Protein 8JWD (pdb70)

InterPro domains:
  IPR003594 Histidine kinase/HSP90-like ATPase domain [PF02518] (362-470)
  IPR003594 Histidine kinase/HSP90-like ATPase domain [SM00387] (360-472)
  IPR003660 HAMP domain [PF00672] (192-244)
  IPR003661 Signal transduction histidine kinase, dimerisation/phosphoacceptor domain [PF00512] (250-316)
  IPR003661 Signal transduction histidine kinase, dimerisation/phosphoacceptor domain [SM00388] (249-317)
  IPR003661 Signal transduction histidine kinase, dimerisation/phosphoacceptor domain [cd00082] (247-313)
  IPR004358 Signal transduction histidine kinase-related protein, C-terminal [PR00344] (397-411)
  IPR004358 Signal transduction histidine kinase-related protein, C-terminal [PR00344] (415-425)
  IPR004358 Signal transduction histidine kinase-related protein, C-terminal [PR00344] (432-450)
  IPR004358 Signal transduction histidine kinase-related protein, C-terminal [PR00344] (456-469)
  IPR005467 Histidine kinase domain [PS50109] (256-472)
  IPR036097 Signal transduction histidine kinase, dimerisation/phosphoacceptor domain superfamily [SSF47384] (236-316)
  IPR036890 Histidine kinase/HSP90-like ATPase superfamily [G3DSA:3.30.565.10] (320-475)
  IPR036890 Histidine kinase/HSP90-like ATPase superfamily [SSF55874] (321-469)
  IPR050351 Bacteriophytochrome/Sensor protein kinase WalK/GraS-like [PTHR42878] (241-472)

Secondary structure (DSSP, 8-state):
-HHHHHHHHHHHHHHHHHHHHHHHHHHHHHHHHHHT-TTHHHHHHHHHHHHHHHHHHHTTSSSSSHHHHHHHHHHHT--S--BSSSSB-HHHHHHHHHHHHHHHHHHHHHHHHHHHTTTTS--

Organism: Escherichia coli O157:H7 (NCBI:txid83334)

B-factor: mean 18.08, std 9.75, range [7.03, 59.77]

Radius of gyration: 16.58 Å; Cα contacts (8 Å, |Δi|>4): 129; chains: 1; bounding box: 43×29×49 Å

Foldseek 3Di:
DVVLVVVLVVLLVLLVVLLVLLVQLQVLLLCCLQVVDPVSLVVNVVSLVVNVVSLVVNPPLAPDCPLVVQLVVLSVVQNDRDYDPRGGPPVNVVSSVSNSVSSVVVSVRNNVSSVCVCVVPDD

Solvent-accessible surface area: 7662 Å² total; per-residue (Å²): 107,89,131,51,99,157,47,20,101,68,14,8,143,49,0,55,27,0,56,78,0,12,88,56,0,50,114,6,0,97,76,49,8,85,114,116,43,101,91,26,36,167,69,1,73,63,35,39,120,88,0,22,91,32,4,79,66,8,68,72,26,29,121,72,85,150,51,62,105,39,0,54,113,26,2,93,87,0,55,121,34,67,54,101,142,75,14,17,36,90,60,0,35,58,62,2,131,51,4,45,62,15,7,77,99,3,15,102,29,0,64,93,46,1,120,43,74,38,99,158,125,185,271

Sequence (123 aa):
AALVNRTTLIDARRSEAMTNNAALLEMERSSYRQYCVLDDPTLAKVYQSSQQRKRYSEMMLDAHAGVLPDDKLYYQALRQDLNNLAQLQCNNSGPDAAAAARLEAFASANTTEMMVQATRTVVVFSRGQQLQR

Nearest PDB structures (foldseek):
  8jwd-assembly1_A  TM=1.008E+00  e=4.429E-17  Escherichia coli O157:H7
  4k0d-assembly1_B  TM=5.661E-01  e=1.660E-02  Anaeromyxobacter dehalogenans 2CP-C
  2hsq-assembly1_A  TM=6.383E-01  e=7.242E+00  Homo sapiens
  1h6g-assembly1_A  TM=3.821E-01  e=2.607E+00  Homo sapiens
  8jh6-assembly1_B  TM=3.760E-01  e=2.237E+00  synthetic construct

Structure (mmCIF, N/CA/C/O backbone):
data_8JWD
#
_entry.id   8JWD
#
_cell.length_a   31.885
_cell.length_b   39.479
_cell.length_c   86.997
_cell.angle_alpha   90.000
_cell.angle_beta   90.000
_cell.angle_gamma   90.000
#
_symmetry.space_group_name_H-M   'P 21 21 21'
#
loop_
_entity.id
_entity.type
_entity.pdbx_description
1 polymer 'histidine kinase'
2 non-polymer 1,2-ETHANEDIOL
3 water water
#
loop_
_atom_site.group_PDB
_atom_site.id
_atom_site.type_symbol
_atom_site.label_atom_id
_atom_site.label_alt_id
_atom_site.label_comp_id
_atom_site.label_asym_id
_atom_site.label_entity_id
_atom_site.label_seq_id
_atom_site.pdbx_PDB_ins_code
_atom_site.Cartn_x
_atom_site.Cartn_y
_atom_site.Cartn_z
_atom_site.occupancy
_atom_site.B_iso_or_equiv
_atom_site.auth_seq_id
_atom_site.auth_comp_id
_atom_site.auth_asym_id
_atom_site.auth_atom_id
_atom_site.pdbx_PDB_model_num
ATOM 1 N N . ALA A 1 25 ? -14.21023 2.19940 11.29109 1.000 58.10620 44 ALA A N 1
ATOM 2 C CA . ALA A 1 25 ? -13.84251 0.80408 11.07928 1.000 57.89360 44 ALA A CA 1
ATOM 3 C C . ALA A 1 25 ? -13.93562 0.42921 9.60214 1.000 55.87583 44 ALA A C 1
ATOM 4 O O . ALA A 1 25 ? -12.98891 -0.11605 9.03195 1.000 55.76875 44 ALA A O 1
ATOM 6 N N . ALA A 1 26 ? -15.08570 0.72024 8.98717 1.000 52.88409 45 ALA A N 1
ATOM 7 C CA . ALA A 1 26 ? -15.24406 0.45328 7.56140 1.000 49.35459 45 ALA A CA 1
ATOM 8 C C . ALA A 1 26 ? -14.24239 1.25372 6.74045 1.000 45.56458 45 ALA A C 1
ATOM 9 O O . ALA A 1 26 ? -13.69979 0.75381 5.74684 1.000 44.25981 45 ALA A O 1
ATOM 11 N N . LEU A 1 27 ? -13.97265 2.49631 7.14774 1.000 42.82189 46 LEU A N 1
ATOM 12 C CA . LEU A 1 27 ? -13.01580 3.31730 6.41317 1.000 40.19083 46 LEU A CA 1
ATOM 13 C C . LEU A 1 27 ? -11.58773 2.83389 6.64383 1.000 32.68330 46 LEU A C 1
ATOM 14 O O . LEU A 1 27 ? -10.80166 2.72454 5.69373 1.000 30.86795 46 LEU A O 1
ATOM 19 N N . VAL A 1 28 ? -11.23683 2.53573 7.89758 1.000 29.39966 47 VAL A N 1
ATOM 20 C CA . VAL A 1 28 ? -9.88948 2.05616 8.19920 1.000 26.53570 47 VAL A CA 1
ATOM 21 C C . VAL A 1 28 ? -9.63567 0.71560 7.52447 1.000 23.00383 47 VAL A C 1
ATOM 22 O O . VAL A 1 28 ? -8.53824 0.45934 7.01391 1.000 20.68223 47 VAL A O 1
ATOM 26 N N . ASN A 1 29 ? -10.64546 -0.15645 7.48811 1.000 23.55150 48 ASN A N 1
ATOM 27 C CA . ASN A 1 29 ? -10.44465 -1.45259 6.84562 1.000 22.70337 48 ASN A CA 1
ATOM 28 C C . ASN A 1 29 ? -10.26398 -1.32180 5.33534 1.000 20.61775 48 ASN A C 1
ATOM 29 O O . ASN A 1 29 ? -9.49669 -2.08373 4.74074 1.000 20.84920 48 ASN A O 1
ATOM 34 N N . ARG A 1 30 ? -10.97097 -0.38310 4.69272 1.000 18.43719 49 ARG A N 1
ATOM 35 C CA . ARG A 1 30 ? -10.78693 -0.18565 3.25589 1.000 18.50442 49 ARG A CA 1
ATOM 36 C C . ARG A 1 30 ? -9.39159 0.32517 2.94237 1.000 16.83516 49 ARG A C 1
ATOM 37 O O . ARG A 1 30 ? -8.71832 -0.20818 2.05498 1.000 17.29171 49 ARG A O 1
ATOM 45 N N . THR A 1 31 ? -8.93468 1.36098 3.65496 1.000 16.02069 50 THR A N 1
ATOM 46 C CA . THR A 1 31 ? -7.58077 1.85252 3.41277 1.000 16.50275 50 THR A CA 1
ATOM 47 C C . THR A 1 31 ? -6.53708 0.81461 3.78967 1.000 16.43299 50 THR A C 1
ATOM 48 O O . THR A 1 31 ? -5.49729 0.71958 3.12973 1.000 15.97338 50 THR A O 1
ATOM 52 N N . THR A 1 32 ? -6.79226 0.03173 4.83942 1.000 17.86386 51 THR A N 1
ATOM 53 C CA . THR A 1 32 ? -5.86236 -1.02583 5.21899 1.000 18.45865 51 THR A CA 1
ATOM 54 C C . THR A 1 32 ? -5.74796 -2.07235 4.11641 1.000 18.16001 51 THR A C 1
ATOM 55 O O . THR A 1 32 ? -4.64130 -2.44391 3.71552 1.000 17.88570 51 THR A O 1
ATOM 59 N N . LEU A 1 33 ? -6.88571 -2.54307 3.60357 1.000 17.08527 52 LEU A N 1
ATOM 60 C CA . LEU A 1 33 ? -6.86833 -3.54114 2.53663 1.000 17.78317 52 LEU A CA 1
ATOM 61 C C . LEU A 1 33 ? -6.17009 -3.00890 1.29523 1.000 14.76434 52 LEU A C 1
ATOM 62 O O . LEU A 1 33 ? -5.32265 -3.68939 0.70651 1.000 13.89129 52 LEU A O 1
ATOM 67 N N . ILE A 1 34 ? -6.51985 -1.79336 0.87376 1.000 14.01731 53 ILE A N 1
ATOM 68 C CA . ILE A 1 34 ? -5.95722 -1.25439 -0.36269 1.000 13.55679 53 ILE A CA 1
ATOM 69 C C . ILE A 1 34 ? -4.45166 -1.06404 -0.22951 1.000 13.31008 53 ILE A C 1
ATOM 70 O O . ILE A 1 34 ? -3.67933 -1.47913 -1.10027 1.000 12.51199 53 ILE A O 1
ATOM 75 N N . ASP A 1 35 ? -4.00568 -0.46873 0.88333 1.000 12.88125 54 ASP A N 1
ATOM 76 C CA . ASP A 1 35 ? -2.57463 -0.21825 1.04943 1.000 14.21767 54 ASP A CA 1
ATOM 77 C C . ASP A 1 35 ? -1.80218 -1.51363 1.27282 1.000 12.90568 54 ASP A C 1
ATOM 78 O O . ASP A 1 35 ? -0.69284 -1.67284 0.74829 1.000 14.22149 54 ASP A O 1
ATOM 83 N N . ALA A 1 36 ? -2.36917 -2.45788 2.03284 1.000 15.04811 55 ALA A N 1
ATOM 84 C CA . ALA A 1 36 ? -1.72809 -3.76534 2.17528 1.000 14.83934 55 ALA A CA 1
ATOM 85 C C . ALA A 1 36 ? -1.62041 -4.47139 0.82707 1.000 13.20270 55 ALA A C 1
ATOM 86 O O . ALA A 1 36 ? -0.55933 -4.99833 0.47010 1.000 13.95341 55 ALA A O 1
ATOM 88 N N . ARG A 1 37 ? -2.71476 -4.48639 0.05513 1.000 11.58189 56 ARG A N 1
ATOM 89 C CA . ARG A 1 37 ? -2.67928 -5.12385 -1.25947 1.000 11.49956 56 ARG A CA 1
ATOM 90 C C . ARG A 1 37 ? -1.66453 -4.45956 -2.18361 1.000 10.71933 56 ARG A C 1
ATOM 91 O O . ARG A 1 37 ? -0.98619 -5.15093 -2.95179 1.000 11.38344 56 ARG A O 1
ATOM 99 N N . ARG A 1 38 ? -1.53848 -3.12701 -2.12974 1.000 10.13232 57 ARG A N 1
ATOM 100 C CA . ARG A 1 38 ? -0.54401 -2.47600 -2.98573 1.000 10.33364 57 ARG A CA 1
ATOM 101 C C . ARG A 1 38 ? 0.86995 -2.90882 -2.61882 1.000 10.26150 57 ARG A C 1
ATOM 102 O O . ARG A 1 38 ? 1.70304 -3.13599 -3.50326 1.000 11.20244 57 ARG A O 1
ATOM 110 N N . SER A 1 39 ? 1.16168 -3.03317 -1.32005 1.000 10.83857 58 SER A N 1
ATOM 111 C CA . SER A 1 39 ? 2.48447 -3.50132 -0.91647 1.000 11.27032 58 SER A CA 1
ATOM 112 C C . SER A 1 39 ? 2.75363 -4.90551 -1.44878 1.000 10.19766 58 SER A C 1
ATOM 113 O O . SER A 1 39 ? 3.87151 -5.21121 -1.87787 1.000 11.41468 58 SER A O 1
ATOM 116 N N . GLU A 1 40 ? 1.73034 -5.76049 -1.45475 1.000 10.29335 59 GLU A N 1
ATOM 117 C CA . GLU A 1 40 ? 1.87886 -7.11612 -1.97709 1.000 10.50909 59 GLU A CA 1
ATOM 118 C C . GLU A 1 40 ? 2.07296 -7.10662 -3.48718 1.000 10.43745 59 GLU A C 1
ATOM 119 O O . GLU A 1 40 ? 2.88565 -7.87066 -4.02202 1.000 10.79532 59 GLU A O 1
ATOM 125 N N . ALA A 1 41 ? 1.34166 -6.24091 -4.19056 1.000 10.39955 60 ALA A N 1
ATOM 126 C CA . ALA A 1 41 ? 1.52319 -6.10675 -5.63083 1.000 10.24274 60 ALA A CA 1
ATOM 127 C C . ALA A 1 41 ? 2.91362 -5.59244 -5.96961 1.000 10.19018 60 ALA A C 1
ATOM 128 O O . ALA A 1 41 ? 3.49157 -6.00393 -6.98491 1.000 10.98578 60 ALA A O 1
ATOM 130 N N . MET A 1 42 ? 3.47024 -4.70884 -5.13389 1.000 10.15357 61 MET A N 1
ATOM 131 C CA . MET A 1 42 ? 4.84091 -4.27106 -5.36376 1.000 10.75060 61 MET A CA 1
ATOM 132 C C . MET A 1 42 ? 5.83935 -5.40224 -5.19979 1.000 9.41121 61 MET A C 1
ATOM 133 O O . MET A 1 42 ? 6.73783 -5.55899 -6.03547 1.000 10.25249 61 MET A O 1
ATOM 138 N N . THR A 1 43 ? 5.67522 -6.22910 -4.16739 1.000 9.08016 62 THR A N 1
ATOM 139 C CA . THR A 1 43 ? 6.53863 -7.39581 -4.04123 1.000 9.31144 62 THR A CA 1
ATOM 140 C C . THR A 1 43 ? 6.39576 -8.31494 -5.24345 1.000 9.47185 62 THR A C 1
ATOM 141 O O . THR A 1 43 ? 7.39594 -8.82292 -5.76234 1.000 10.07788 62 THR A O 1
ATOM 145 N N A ASN A 1 44 ? 5.16572 -8.51299 -5.72667 0.432 10.38773 63 ASN A N 1
ATOM 146 N N B ASN A 1 44 ? 5.16555 -8.51832 -5.71897 0.568 9.35992 63 ASN A N 1
ATOM 147 C CA A ASN A 1 44 ? 4.96898 -9.38491 -6.88042 0.432 11.95372 63 ASN A CA 1
ATOM 148 C CA B ASN A 1 44 ? 4.96854 -9.37257 -6.88295 0.568 10.14733 63 ASN A CA 1
ATOM 149 C C A ASN A 1 44 ? 5.64461 -8.81593 -8.12479 0.432 11.53832 63 ASN A C 1
ATOM 150 C C B ASN A 1 44 ? 5.68332 -8.80584 -8.10279 0.568 10.75492 63 ASN A C 1
ATOM 151 O O A ASN A 1 44 ? 6.27738 -9.55521 -8.88996 0.432 11.85599 63 ASN A O 1
ATOM 152 O O B ASN A 1 44 ? 6.35900 -9.53532 -8.84051 0.568 10.99074 63 ASN A O 1
ATOM 161 N N . ALA A 1 45 ? 5.54252 -7.50026 -8.33462 1.000 10.35256 64 ALA A N 1
ATOM 162 C CA . ALA A 1 45 ? 6.20446 -6.89378 -9.48477 1.000 10.73514 64 ALA A CA 1
ATOM 163 C C . ALA A 1 45 ? 7.72011 -6.93545 -9.33430 1.000 9.80919 64 ALA A C 1
ATOM 164 O O . ALA A 1 45 ? 8.43769 -7.13480 -10.32268 1.000 10.95888 64 ALA A O 1
ATOM 166 N N . ALA A 1 46 ? 8.23335 -6.75544 -8.10778 1.000 9.12759 65 ALA A N 1
ATOM 167 C CA . ALA A 1 46 ? 9.67291 -6.85239 -7.88897 1.000 9.62633 65 ALA A CA 1
ATOM 168 C C . ALA A 1 46 ? 10.16683 -8.26365 -8.16541 1.000 10.10797 65 ALA A C 1
ATOM 169 O O . ALA A 1 46 ? 11.24467 -8.45299 -8.74703 1.000 10.23639 65 ALA A O 1
ATOM 171 N N A LEU A 1 47 ? 9.39301 -9.26796 -7.75323 0.562 9.91394 66 LEU A N 1
ATOM 172 N N B LEU A 1 47 ? 9.38815 -9.27028 -7.76371 0.438 10.04703 66 LEU A N 1
ATOM 173 C CA A LEU A 1 47 ? 9.73591 -10.65260 -8.05026 0.562 10.69359 66 LEU A CA 1
ATOM 174 C CA B LEU A 1 47 ? 9.74118 -10.65740 -8.04536 0.438 10.77632 66 LEU A CA 1
ATOM 175 C C A LEU A 1 47 ? 9.74045 -10.89692 -9.55155 0.562 10.34372 66 LEU A C 1
ATOM 176 C C B LEU A 1 47 ? 9.71651 -10.93677 -9.54342 0.438 10.46385 66 LEU A C 1
ATOM 177 O O A LEU A 1 47 ? 10.66835 -11.51635 -10.08351 0.562 10.60297 66 LEU A O 1
ATOM 178 O O B LEU A 1 47 ? 10.60751 -11.61470 -10.06754 0.438 10.57343 66 LEU A O 1
ATOM 187 N N . GLU A 1 48 ? 8.71502 -10.40624 -10.25267 1.000 10.42493 67 GLU A N 1
ATOM 188 C CA . GLU A 1 48 ? 8.65716 -10.59426 -11.69810 1.000 10.62917 67 GLU A CA 1
ATOM 189 C C . GLU A 1 48 ? 9.78147 -9.84278 -12.40744 1.000 10.01981 67 GLU A C 1
ATOM 190 O O . GLU A 1 48 ? 10.30497 -10.33190 -13.41665 1.000 11.10441 67 GLU A O 1
ATOM 196 N N . MET A 1 49 ? 10.16935 -8.65395 -11.91208 1.000 9.98707 68 MET A N 1
ATOM 197 C CA . MET A 1 49 ? 11.35354 -7.98531 -12.46017 1.000 10.18719 68 MET A CA 1
ATOM 198 C C . MET A 1 49 ? 12.58198 -8.86296 -12.37896 1.000 9.54333 68 MET A C 1
ATOM 199 O O . MET A 1 49 ? 13.29435 -9.04867 -13.37530 1.000 10.06962 68 MET A O 1
ATOM 204 N N . GLU A 1 50 ? 12.86855 -9.39959 -11.19414 1.000 9.30036 69 GLU A N 1
ATOM 205 C CA . GLU A 1 50 ? 14.07950 -10.20277 -11.07284 1.000 9.66682 69 GLU A CA 1
ATOM 206 C C . GLU A 1 50 ? 13.95991 -11.47852 -11.89586 1.000 9.07505 69 GLU A C 1
ATOM 207 O O . GLU A 1 50 ? 14.93007 -11.91123 -12.52744 1.000 9.71220 69 GLU A O 1
ATOM 213 N N . ARG A 1 51 ? 12.76769 -12.07129 -11.93257 1.000 9.26899 70 ARG A N 1
ATOM 214 C CA . ARG A 1 51 ? 12.57156 -13.27664 -12.72162 1.000 9.77237 70 ARG A CA 1
ATOM 215 C C . ARG A 1 51 ? 12.85874 -13.01234 -14.19567 1.000 9.17889 70 ARG A C 1
ATOM 216 O O . ARG A 1 51 ? 13.58293 -13.77469 -14.84678 1.000 10.06151 70 ARG A O 1
ATOM 224 N N A SER A 1 52 ? 12.29903 -11.92844 -14.74432 0.459 9.37633 71 SER A N 1
ATOM 225 N N B SER A 1 52 ? 12.28422 -11.93291 -14.73863 0.541 9.74909 71 SER A N 1
ATOM 226 C CA A SER A 1 52 ? 12.49645 -11.65649 -16.16501 0.459 10.09227 71 SER A CA 1
ATOM 227 C CA B SER A 1 52 ? 12.48087 -11.60781 -16.14705 0.541 10.84594 71 SER A CA 1
ATOM 228 C C A SER A 1 52 ? 13.92128 -11.20115 -16.46086 0.459 9.76657 71 SER A C 1
ATOM 229 C C B SER A 1 52 ? 13.93273 -11.25187 -16.42752 0.541 9.91856 71 SER A C 1
ATOM 230 O O A SER A 1 52 ? 14.45276 -11.50620 -17.53358 0.459 11.22562 71 SER A O 1
ATOM 231 O O B SER A 1 52 ? 14.49074 -11.66505 -17.45092 0.541 10.77360 71 SER A O 1
ATOM 236 N N . TYR A 1 53 ? 14.56277 -10.49473 -15.52723 1.000 9.15444 72 TYR A N 1
ATOM 237 C CA . TYR A 1 53 ? 15.96474 -10.12839 -15.69906 1.000 9.21258 72 TYR A CA 1
ATOM 238 C C . TYR A 1 53 ? 16.82665 -11.37853 -15.79310 1.000 8.93180 72 TYR A C 1
ATOM 239 O O . TYR A 1 53 ? 17.61691 -11.54922 -16.73325 1.000 9.87776 72 TYR A O 1
ATOM 248 N N . ARG A 1 54 ? 16.64782 -12.29273 -14.84895 1.000 9.09456 73 ARG A N 1
ATOM 249 C CA . ARG A 1 54 ? 17.45934 -13.50144 -14.82371 1.000 9.52880 73 ARG A CA 1
ATOM 250 C C . ARG A 1 54 ? 17.16296 -14.40257 -16.01483 1.000 8.81770 73 ARG A C 1
ATOM 251 O O . ARG A 1 54 ? 18.09081 -14.92519 -16.64137 1.000 10.63022 73 ARG A O 1
ATOM 259 N N . GLN A 1 55 ? 15.88315 -14.58598 -16.35438 1.000 9.41662 74 GLN A N 1
ATOM 260 C CA . GLN A 1 55 ? 15.55526 -15.45145 -17.48071 1.000 9.93936 74 GLN A CA 1
ATOM 261 C C . GLN A 1 55 ? 16.01832 -14.85873 -18.81304 1.000 10.52438 74 GLN A C 1
ATOM 262 O O . GLN A 1 55 ? 16.40648 -15.60659 -19.72157 1.000 11.41499 74 GLN A O 1
ATOM 268 N N . TYR A 1 56 ? 16.00612 -13.53076 -18.94430 1.000 10.04739 75 TYR A N 1
ATOM 269 C CA . TYR A 1 56 ? 16.58739 -12.90235 -20.12602 1.000 10.50438 75 TYR A CA 1
ATOM 270 C C . TYR A 1 56 ? 18.04350 -13.31700 -20.29513 1.000 10.28818 75 TYR A C 1
ATOM 271 O O . TYR A 1 56 ? 18.48060 -13.66892 -21.39637 1.000 12.04532 75 TYR A O 1
ATOM 280 N N . CYS A 1 57 ? 18.80633 -13.29190 -19.20300 1.000 11.31666 76 CYS A N 1
ATOM 281 C CA . CYS A 1 57 ? 20.21845 -13.65360 -19.25309 1.000 11.70632 76 CYS A CA 1
ATOM 282 C C . CYS A 1 57 ? 20.41426 -15.15721 -19.44389 1.000 13.17944 76 CYS A C 1
ATOM 283 O O . CYS A 1 57 ? 21.28683 -15.58048 -20.20930 1.000 15.38714 76 CYS A O 1
ATOM 286 N N . VAL A 1 58 ? 19.63098 -15.98096 -18.74870 1.000 12.08676 77 VAL A N 1
ATOM 287 C CA . VAL A 1 58 ? 19.81425 -17.43116 -18.80348 1.000 13.19059 77 VAL A CA 1
ATOM 288 C C . VAL A 1 58 ? 19.42213 -17.97229 -20.17197 1.000 13.28617 77 VAL A C 1
ATOM 289 O O . VAL A 1 58 ? 20.13629 -18.78708 -20.77365 1.000 15.19793 77 VAL A O 1
ATOM 293 N N . LEU A 1 59 ? 18.26167 -17.55877 -20.66920 1.000 12.70243 78 LEU A N 1
ATOM 294 C CA . LEU A 1 59 ? 17.73217 -18.07761 -21.91719 1.000 13.23199 78 LEU A CA 1
ATOM 295 C C . LEU A 1 59 ? 18.19860 -17.28627 -23.12023 1.000 15.60064 78 LEU A C 1
ATOM 296 O O . LEU A 1 59 ? 17.95593 -17.72501 -24.24605 1.000 16.47772 78 LEU A O 1
ATOM 301 N N . ASP A 1 60 ? 18.85044 -16.14030 -22.91976 1.000 17.15668 79 ASP A N 1
ATOM 302 C CA . ASP A 1 60 ? 19.17862 -15.23235 -24.01840 1.000 19.38406 79 ASP A CA 1
ATOM 303 C C . ASP A 1 60 ? 17.97524 -15.04870 -24.93674 1.000 18.22246 79 ASP A C 1
ATOM 304 O O . ASP A 1 60 ? 18.03698 -15.27994 -26.14680 1.000 18.61433 79 ASP A O 1
ATOM 309 N N . ASP A 1 61 ? 16.85289 -14.66126 -24.33106 1.000 18.52504 80 ASP A N 1
ATOM 310 C CA . ASP A 1 61 ? 15.58155 -14.51952 -25.02788 1.000 18.41357 80 ASP A CA 1
ATOM 311 C C . ASP A 1 61 ? 15.28646 -13.04284 -25.22715 1.000 18.24013 80 ASP A C 1
ATOM 312 O O . ASP A 1 61 ? 14.84959 -12.36231 -24.28556 1.000 16.52857 80 ASP A O 1
ATOM 317 N N . PRO A 1 62 ? 15.49381 -12.50078 -26.42652 1.000 19.62606 81 PRO A N 1
ATOM 318 C CA . PRO A 1 62 ? 15.27475 -11.06091 -26.62844 1.000 20.04533 81 PRO A CA 1
ATOM 319 C C . PRO A 1 62 ? 13.85195 -10.61896 -26.35378 1.000 18.77454 81 PRO A C 1
ATOM 320 O O . PRO A 1 62 ? 13.63756 -9.44378 -26.02032 1.000 18.54700 81 PRO A O 1
ATOM 324 N N . THR A 1 63 ? 12.87698 -11.52594 -26.45357 1.000 20.03108 82 THR A N 1
ATOM 325 C CA . THR A 1 63 ? 11.49573 -11.17745 -26.14942 1.000 20.56642 82 THR A CA 1
ATOM 326 C C . THR A 1 63 ? 11.27378 -10.83115 -24.67560 1.000 18.75535 82 THR A C 1
ATOM 327 O O . THR A 1 63 ? 10.29063 -10.16140 -24.35006 1.000 21.60772 82 THR A O 1
ATOM 331 N N . LEU A 1 64 ? 12.16784 -11.24016 -23.77717 1.000 15.48830 83 LEU A N 1
ATOM 332 C CA . LEU A 1 64 ? 12.01091 -10.90543 -22.36459 1.000 14.09707 83 LEU A CA 1
ATOM 333 C C . LEU A 1 64 ? 12.40286 -9.47035 -22.02983 1.000 13.46491 83 LEU A C 1
ATOM 334 O O . LEU A 1 64 ? 12.09270 -9.00895 -20.92358 1.000 13.61352 83 LEU A O 1
ATOM 339 N N . ALA A 1 65 ? 13.06380 -8.74819 -22.94092 1.000 13.08295 84 ALA A N 1
ATOM 340 C CA . ALA A 1 65 ? 13.45495 -7.37804 -22.62815 1.000 13.89754 84 ALA A CA 1
ATOM 341 C C . ALA A 1 65 ? 12.23477 -6.49992 -22.41684 1.000 12.49366 84 ALA A C 1
ATOM 342 O O . ALA A 1 65 ? 12.17717 -5.72313 -21.45371 1.000 12.20549 84 ALA A O 1
ATOM 344 N N . LYS A 1 66 ? 11.23221 -6.63123 -23.29051 1.000 13.36890 85 LYS A N 1
ATOM 345 C CA . LYS A 1 66 ? 10.02592 -5.83097 -23.13675 1.000 15.04255 85 LYS A CA 1
ATOM 346 C C . LYS A 1 66 ? 9.20025 -6.29502 -21.94663 1.000 13.37668 85 LYS A C 1
ATOM 347 O O . LYS A 1 66 ? 8.55818 -5.47071 -21.28251 1.000 13.76164 85 LYS A O 1
ATOM 353 N N . VAL A 1 67 ? 9.22992 -7.59700 -21.64681 1.000 13.55603 86 VAL A N 1
ATOM 354 C CA . VAL A 1 67 ? 8.53195 -8.11446 -20.47031 1.000 13.01306 86 VAL A CA 1
ATOM 355 C C . VAL A 1 67 ? 9.12991 -7.52086 -19.19939 1.000 12.75527 86 VAL A C 1
ATOM 356 O O . VAL A 1 67 ? 8.41031 -7.04014 -18.31546 1.000 13.40242 86 VAL A O 1
ATOM 360 N N . TYR A 1 68 ? 10.46009 -7.52496 -19.10114 1.000 11.83753 87 TYR A N 1
ATOM 361 C CA . TYR A 1 68 ? 11.11845 -6.92585 -17.94813 1.000 11.56813 87 TYR A CA 1
ATOM 362 C C . TYR A 1 68 ? 10.72336 -5.46384 -17.80928 1.000 11.26086 87 TYR A C 1
ATOM 363 O O . TYR A 1 68 ? 10.35520 -5.00418 -16.72106 1.000 10.81898 87 TYR A O 1
ATOM 372 N N . GLN A 1 69 ? 10.79072 -4.70687 -18.90679 1.000 11.27363 88 GLN A N 1
ATOM 373 C CA . GLN A 1 69 ? 10.49590 -3.28608 -18.80649 1.000 12.03471 88 GLN A CA 1
ATOM 374 C C . GLN A 1 69 ? 9.04853 -3.03820 -18.40444 1.000 11.84819 88 GLN A C 1
ATOM 375 O O . GLN A 1 69 ? 8.76722 -2.08766 -17.66553 1.000 12.34486 88 GLN A O 1
ATOM 381 N N A SER A 1 70 ? 8.12565 -3.89122 -18.85122 0.736 12.08484 89 SER A N 1
ATOM 382 N N B SER A 1 70 ? 8.11912 -3.88151 -18.86064 0.264 11.91325 89 SER A N 1
ATOM 383 C CA A SER A 1 70 ? 6.73417 -3.74956 -18.43434 0.736 12.79595 89 SER A CA 1
ATOM 384 C CA B SER A 1 70 ? 6.72795 -3.73727 -18.43933 0.264 12.26683 89 SER A CA 1
ATOM 385 C C A SER A 1 70 ? 6.58086 -3.95376 -16.93148 0.736 12.37093 89 SER A C 1
ATOM 386 C C B SER A 1 70 ? 6.58220 -3.91787 -16.93366 0.264 12.06263 89 SER A C 1
ATOM 387 O O A SER A 1 70 ? 5.76040 -3.28569 -16.29028 0.736 13.14093 89 SER A O 1
ATOM 388 O O B SER A 1 70 ? 5.78103 -3.22702 -16.29242 0.264 12.34218 89 SER A O 1
ATOM 393 N N A GLN A 1 71 ? 7.35567 -4.87450 -16.35135 0.736 11.69124 90 GLN A N 1
ATOM 394 N N B GLN A 1 71 ? 7.34791 -4.84142 -16.35141 0.264 11.93848 90 GLN A N 1
ATOM 395 C CA A GLN A 1 71 ? 7.28235 -5.08447 -14.90728 0.736 11.84130 90 GLN A CA 1
ATOM 396 C CA B GLN A 1 71 ? 7.26759 -5.07163 -14.91432 0.264 11.95464 90 GLN A CA 1
ATOM 397 C C A GLN A 1 71 ? 7.94588 -3.94421 -14.14655 0.736 11.22291 90 GLN A C 1
ATOM 398 C C B GLN A 1 71 ? 7.97782 -3.98386 -14.12002 0.264 11.16586 90 GLN A C 1
ATOM 399 O O A GLN A 1 71 ? 7.44219 -3.51530 -13.10160 0.736 12.02265 90 GLN A O 1
ATOM 400 O O B GLN A 1 71 ? 7.53407 -3.63830 -13.01936 0.264 11.39470 90 GLN A O 1
ATOM 411 N N . ARG A 1 72 ? 9.06754 -3.43258 -14.65775 1.000 10.42597 91 ARG A N 1
ATOM 412 C CA . ARG A 1 72 ? 9.71038 -2.29140 -14.02220 1.000 11.21002 91 ARG A CA 1
ATOM 413 C C . ARG A 1 72 ? 8.79524 -1.07182 -14.04662 1.000 10.79203 91 ARG A C 1
ATOM 414 O O . ARG A 1 72 ? 8.68082 -0.34858 -13.04774 1.000 11.16443 91 ARG A O 1
ATOM 422 N N . LYS A 1 73 ? 8.09115 -0.85493 -15.16218 1.000 10.89366 92 LYS A N 1
ATOM 423 C CA . LYS A 1 73 ? 7.14914 0.25351 -15.23012 1.000 12.65927 92 LYS A CA 1
ATOM 424 C C . LYS A 1 73 ? 5.97202 0.03073 -14.27603 1.000 12.00090 92 LYS A C 1
ATOM 425 O O . LYS A 1 73 ? 5.53654 0.96378 -13.58841 1.000 12.49068 92 LYS A O 1
ATOM 431 N N . ARG A 1 74 ? 5.45997 -1.20152 -14.21326 1.000 12.18236 93 ARG A N 1
ATOM 432 C CA . ARG A 1 74 ? 4.38732 -1.53715 -13.28006 1.000 13.55181 93 ARG A CA 1
ATOM 433 C C . ARG A 1 74 ? 4.79877 -1.22140 -11.84616 1.000 11.46457 93 ARG A C 1
ATOM 434 O O . ARG A 1 74 ? 4.04913 -0.58412 -11.10160 1.000 11.58584 93 ARG A O 1
ATOM 442 N N . TYR A 1 75 ? 6.00074 -1.65067 -11.45063 1.000 10.74812 94 TYR A N 1
ATOM 443 C CA . TYR A 1 75 ? 6.50533 -1.36091 -10.11186 1.000 10.84128 94 TYR A CA 1
ATOM 444 C C . TYR A 1 75 ? 6.58653 0.14358 -9.88027 1.000 11.24952 94 TYR A C 1
ATOM 445 O O . TYR A 1 75 ? 6.12941 0.65554 -8.85122 1.000 11.86515 94 TYR A O 1
ATOM 454 N N . SER A 1 76 ? 7.16829 0.86974 -10.83785 1.000 11.35280 95 SER A N 1
ATOM 455 C CA . SER A 1 76 ? 7.33716 2.30935 -10.70046 1.000 12.27912 95 SER A CA 1
ATOM 456 C C . SER A 1 76 ? 5.99864 3.02025 -10.52080 1.000 12.44256 95 SER A C 1
ATOM 457 O O . SER A 1 76 ? 5.88039 3.94547 -9.70507 1.000 13.98128 95 SER A O 1
ATOM 460 N N . GLU A 1 77 ? 4.98191 2.61438 -11.28483 1.000 12.71943 96 GLU A N 1
ATOM 461 C CA . GLU A 1 77 ? 3.66619 3.23434 -11.16604 1.000 14.33161 96 GLU A CA 1
ATOM 462 C C . GLU A 1 77 ? 3.05524 2.96555 -9.79981 1.000 13.61878 96 GLU A C 1
ATOM 463 O O . GLU A 1 77 ? 2.43709 3.85496 -9.20173 1.000 15.29966 96 GLU A O 1
ATOM 469 N N A MET A 1 78 ? 3.23641 1.75845 -9.27140 0.478 13.32426 97 MET A N 1
ATOM 470 N N B MET A 1 78 ? 3.19519 1.72939 -9.30169 0.522 12.49631 97 MET A N 1
ATOM 471 C CA A MET A 1 78 ? 2.68604 1.46694 -7.95463 0.478 13.50036 97 MET A CA 1
ATOM 472 C CA B MET A 1 78 ? 2.72791 1.40752 -7.95631 0.522 12.28032 97 MET A CA 1
ATOM 473 C C A MET A 1 78 ? 3.45214 2.18042 -6.85120 0.478 13.11429 97 MET A C 1
ATOM 474 C C B MET A 1 78 ? 3.42643 2.27916 -6.92427 0.522 11.91963 97 MET A C 1
ATOM 475 O O A MET A 1 78 ? 2.86981 2.51938 -5.81710 0.478 14.20235 97 MET A O 1
ATOM 476 O O B MET A 1 78 ? 2.78530 2.83370 -6.02529 0.522 12.32763 97 MET A O 1
ATOM 485 N N . LEU A 1 79 ? 4.74934 2.41550 -7.04456 1.000 12.83858 98 LEU A N 1
ATOM 486 C CA . LEU A 1 79 ? 5.50087 3.20293 -6.07601 1.000 14.82016 98 LEU A CA 1
ATOM 487 C C . LEU A 1 79 ? 5.00678 4.64621 -6.04134 1.000 15.54943 98 LEU A C 1
ATOM 488 O O . LEU A 1 79 ? 4.84416 5.22973 -4.96390 1.000 16.81843 98 LEU A O 1
ATOM 493 N N . ASP A 1 80 ? 4.72322 5.23032 -7.20682 1.000 16.96391 99 ASP A N 1
ATOM 494 C CA . ASP A 1 80 ? 4.17969 6.58744 -7.23029 1.000 19.08847 99 ASP A CA 1
ATOM 495 C C . ASP A 1 80 ? 2.79745 6.65174 -6.58579 1.000 18.35062 99 ASP A C 1
ATOM 496 O O . ASP A 1 80 ? 2.49204 7.60424 -5.85792 1.000 19.64436 99 ASP A O 1
ATOM 501 N N . ALA A 1 81 ? 1.95415 5.64335 -6.83557 1.000 17.67321 100 ALA A N 1
ATOM 502 C CA . ALA A 1 81 ? 0.62168 5.58989 -6.23730 1.000 17.54484 100 ALA A CA 1
ATOM 503 C C . ALA A 1 81 ? 0.68711 5.41968 -4.72893 1.000 16.61145 100 ALA A C 1
ATOM 504 O O . ALA A 1 81 ? -0.22685 5.84788 -4.01779 1.000 18.31201 100 ALA A O 1
ATOM 506 N N . HIS A 1 82 ? 1.75071 4.78428 -4.23886 1.000 16.03989 101 HIS A N 1
ATOM 507 C CA . HIS A 1 82 ? 2.00907 4.49989 -2.84009 1.000 18.13183 101 HIS A CA 1
ATOM 508 C C . HIS A 1 82 ? 2.61168 5.67209 -2.09075 1.000 22.09001 101 HIS A C 1
ATOM 509 O O . HIS A 1 82 ? 2.66009 5.62271 -0.85948 1.000 21.91184 101 HIS A O 1
ATOM 516 N N . ALA A 1 83 ? 3.06558 6.70450 -2.79843 1.000 26.20968 102 ALA A N 1
ATOM 517 C CA . ALA A 1 83 ? 3.60745 7.88488 -2.14695 1.000 29.99838 102 ALA A CA 1
ATOM 518 C C . ALA A 1 83 ? 2.58072 8.46741 -1.18353 1.000 32.23172 102 ALA A C 1
ATOM 519 O O . ALA A 1 83 ? 1.37697 8.48349 -1.45464 1.000 34.92607 102 ALA A O 1
ATOM 521 N N . GLY A 1 84 ? 3.05596 8.92648 -0.04037 1.000 30.24205 103 GLY A N 1
ATOM 522 C CA . GLY A 1 84 ? 2.18465 9.48329 0.94740 1.000 25.47352 103 GLY A CA 1
ATOM 523 C C . GLY A 1 84 ? 1.74191 8.51915 2.02443 1.000 19.49706 103 GLY A C 1
ATOM 524 O O . GLY A 1 84 ? 1.32052 8.97169 3.08174 1.000 20.85749 103 GLY A O 1
ATOM 525 N N . VAL A 1 85 ? 1.83352 7.20364 1.79373 1.000 17.34329 104 VAL A N 1
ATOM 526 C CA . VAL A 1 85 ? 1.48396 6.24610 2.84392 1.000 17.02766 104 VAL A CA 1
ATOM 527 C C . VAL A 1 85 ? 2.44836 6.35484 4.02901 1.000 17.46266 104 VAL A C 1
ATOM 528 O O . VAL A 1 85 ? 2.03924 6.26202 5.19444 1.000 17.54708 104 VAL A O 1
ATOM 532 N N . LEU A 1 86 ? 3.72880 6.58295 3.75962 1.000 17.27264 105 LEU A N 1
ATOM 533 C CA . LEU A 1 86 ? 4.74399 6.65213 4.80362 1.000 18.73760 105 LEU A CA 1
ATOM 534 C C . LEU A 1 86 ? 4.95028 8.08973 5.27373 1.000 21.96822 105 LEU A C 1
ATOM 535 O O . LEU A 1 86 ? 4.66723 9.03669 4.53459 1.000 22.83927 105 LEU A O 1
ATOM 540 N N . PRO A 1 87 ? 5.42752 8.27619 6.51174 1.000 23.51415 106 PRO A N 1
ATOM 541 C CA . PRO A 1 87 ? 5.56609 9.63422 7.06074 1.000 25.44993 106 PRO A CA 1
ATOM 542 C C . PRO A 1 87 ? 6.74277 10.42642 6.51792 1.000 26.80169 106 PRO A C 1
ATOM 543 O O . PRO A 1 87 ? 6.84272 11.62512 6.81875 1.000 28.42169 106 PRO A O 1
ATOM 547 N N . ASP A 1 88 ? 7.63703 9.80552 5.74991 1.000 27.00846 107 ASP A N 1
ATOM 548 C CA . ASP A 1 88 ? 8.74171 10.50925 5.11195 1.000 29.76824 107 ASP A CA 1
ATOM 549 C C . ASP A 1 88 ? 9.08086 9.78295 3.81998 1.000 27.65820 107 ASP A C 1
ATOM 550 O O . ASP A 1 88 ? 8.53510 8.71589 3.52441 1.000 25.74459 107 ASP A O 1
ATOM 555 N N . ASP A 1 89 ? 10.01405 10.35496 3.06142 1.000 27.51770 108 ASP A N 1
ATOM 556 C CA . ASP A 1 89 ? 10.28548 9.91262 1.70125 1.000 27.83582 108 ASP A CA 1
ATOM 557 C C . ASP A 1 89 ? 11.54698 9.07053 1.55288 1.000 21.03417 108 ASP A C 1
ATOM 558 O O . ASP A 1 89 ? 11.88577 8.71344 0.42717 1.000 17.64553 108 ASP A O 1
ATOM 563 N N . LYS A 1 90 ? 12.24241 8.72477 2.63787 1.000 20.38614 109 LYS A N 1
ATOM 564 C CA . LYS A 1 90 ? 13.54983 8.08130 2.49365 1.000 20.52819 109 LYS A CA 1
ATOM 565 C C . LYS A 1 90 ? 13.45525 6.73454 1.78097 1.000 17.15200 109 LYS A C 1
ATOM 566 O O . LYS A 1 90 ? 14.28401 6.41859 0.91848 1.000 18.09154 109 LYS A O 1
ATOM 572 N N . LEU A 1 91 ? 12.45877 5.92332 2.12956 1.000 15.18487 110 LEU A N 1
ATOM 573 C CA . LEU A 1 91 ? 12.33896 4.60249 1.52845 1.000 15.50571 110 LEU A CA 1
ATOM 574 C C . LEU A 1 91 ? 11.92015 4.70432 0.06925 1.000 13.63358 110 LEU A C 1
ATOM 575 O O . LEU A 1 91 ? 12.33057 3.87526 -0.75243 1.000 15.44293 110 LEU A O 1
ATOM 580 N N A TYR A 1 92 ? 11.10472 5.70838 -0.26540 0.588 12.30096 111 TYR A N 1
ATOM 581 N N B TYR A 1 92 ? 11.10870 5.71167 -0.27387 0.412 12.38050 111 TYR A N 1
ATOM 582 C CA A TYR A 1 92 ? 10.76759 5.96879 -1.66053 0.588 13.04291 111 TYR A CA 1
ATOM 583 C CA B TYR A 1 92 ? 10.76708 5.95498 -1.67352 0.412 12.45192 111 TYR A CA 1
ATOM 584 C C A TYR A 1 92 ? 12.00553 6.36791 -2.45386 0.588 13.26442 111 TYR A C 1
ATOM 585 C C B TYR A 1 92 ? 11.99363 6.38612 -2.46853 0.412 12.82821 111 TYR A C 1
ATOM 586 O O A TYR A 1 92 ? 12.22516 5.88584 -3.57081 0.588 13.48900 111 TYR A O 1
ATOM 587 O O B TYR A 1 92 ? 12.19704 5.93263 -3.60039 0.412 12.90203 111 TYR A O 1
ATOM 604 N N . GLN A 1 93 ? 12.81616 7.27190 -1.89718 1.000 13.28101 112 GLN A N 1
ATOM 605 C CA . GLN A 1 93 ? 14.00986 7.73441 -2.59933 1.000 13.97894 112 GLN A CA 1
ATOM 606 C C . GLN A 1 93 ? 14.97323 6.59678 -2.89013 1.000 13.41398 112 GLN A C 1
ATOM 607 O O . GLN A 1 93 ? 15.56401 6.54858 -3.97463 1.000 14.18985 112 GLN A O 1
ATOM 613 N N . ALA A 1 94 ? 15.15022 5.67277 -1.93899 1.000 13.18669 113 ALA A N 1
ATOM 614 C CA . ALA A 1 94 ? 16.03131 4.53109 -2.18231 1.000 13.84037 113 ALA A CA 1
ATOM 615 C C . ALA A 1 94 ? 15.52570 3.69342 -3.34959 1.000 13.37104 113 ALA A C 1
ATOM 616 O O . ALA A 1 94 ? 16.29281 3.31290 -4.24501 1.000 12.88374 113 ALA A O 1
ATOM 618 N N . LEU A 1 95 ? 14.22279 3.41671 -3.36915 1.000 11.87553 114 LEU A N 1
ATOM 619 C CA . LEU A 1 95 ? 13.65801 2.61040 -4.44460 1.000 11.59099 114 LEU A CA 1
ATOM 620 C C . LEU A 1 95 ? 13.72216 3.34304 -5.77882 1.000 11.34668 114 LEU A C 1
ATOM 621 O O . LEU A 1 95 ? 14.02035 2.73135 -6.81313 1.000 12.27826 114 LEU A O 1
ATOM 626 N N . ARG A 1 96 ? 13.47090 4.65389 -5.78145 1.000 12.81438 115 ARG A N 1
ATOM 627 C CA . ARG A 1 96 ? 13.54695 5.39251 -7.03836 1.000 14.66731 115 ARG A CA 1
ATOM 628 C C . ARG A 1 96 ? 14.96468 5.36706 -7.58069 1.000 14.48843 115 ARG A C 1
ATOM 629 O O . ARG A 1 96 ? 15.17052 5.17639 -8.78341 1.000 14.95860 115 ARG A O 1
ATOM 637 N N . GLN A 1 97 ? 15.95800 5.53565 -6.70116 1.000 14.48190 116 GLN A N 1
ATOM 638 C CA . GLN A 1 97 ? 17.35541 5.44444 -7.11591 1.000 16.48074 116 GLN A CA 1
ATOM 639 C C . GLN A 1 97 ? 17.64839 4.07711 -7.72699 1.000 15.03009 116 GLN A C 1
ATOM 640 O O . GLN A 1 97 ? 18.26137 3.97310 -8.80168 1.000 15.92060 116 GLN A O 1
ATOM 646 N N . ASP A 1 98 ? 17.19573 3.00871 -7.06931 1.000 13.55954 117 ASP A N 1
ATOM 647 C CA . ASP A 1 98 ? 17.43929 1.67346 -7.60129 1.000 13.73990 117 ASP A CA 1
ATOM 648 C C . ASP A 1 98 ? 16.74015 1.48128 -8.94366 1.000 12.70731 117 ASP A C 1
ATOM 649 O O . ASP A 1 98 ? 17.33351 0.95293 -9.88642 1.000 13.03292 117 ASP A O 1
ATOM 654 N N . LEU A 1 99 ? 15.48106 1.90982 -9.05384 1.000 11.60090 118 LEU A N 1
ATOM 655 C CA . LEU A 1 99 ? 14.76104 1.79509 -10.32268 1.000 11.52726 118 LEU A CA 1
ATOM 656 C C . LEU A 1 99 ? 15.45904 2.56664 -11.43346 1.000 12.59114 118 LEU A C 1
ATOM 657 O O . LEU A 1 99 ? 15.53205 2.09052 -12.57420 1.000 12.92420 118 LEU A O 1
ATOM 662 N N . ASN A 1 100 ? 15.96717 3.76374 -11.12149 1.000 13.34565 119 ASN A N 1
ATOM 663 C CA . ASN A 1 100 ? 16.65070 4.57975 -12.12165 1.000 14.09803 119 ASN A CA 1
ATOM 664 C C . ASN A 1 100 ? 17.86549 3.86474 -12.69292 1.000 14.60719 119 ASN A C 1
ATOM 665 O O . ASN A 1 100 ? 18.22852 4.09279 -13.85482 1.000 18.16581 119 ASN A O 1
ATOM 670 N N . ASN A 1 101 ? 18.49659 2.99703 -11.90433 1.000 13.21623 120 ASN A N 1
ATOM 671 C CA . ASN A 1 101 ? 19.71016 2.29876 -12.29790 1.000 13.51969 120 ASN A CA 1
ATOM 672 C C . ASN A 1 101 ? 19.46058 0.86404 -12.73018 1.000 12.81257 120 ASN A C 1
ATOM 673 O O . ASN A 1 101 ? 20.42069 0.11415 -12.92739 1.000 13.72394 120 ASN A O 1
ATOM 678 N N . LEU A 1 102 ? 18.20158 0.48452 -12.94675 1.000 11.22870 121 LEU A N 1
ATOM 679 C CA . LEU A 1 102 ? 17.85179 -0.87354 -13.33927 1.000 11.17675 121 LEU A CA 1
ATOM 680 C C . LEU A 1 102 ? 17.26541 -0.93458 -1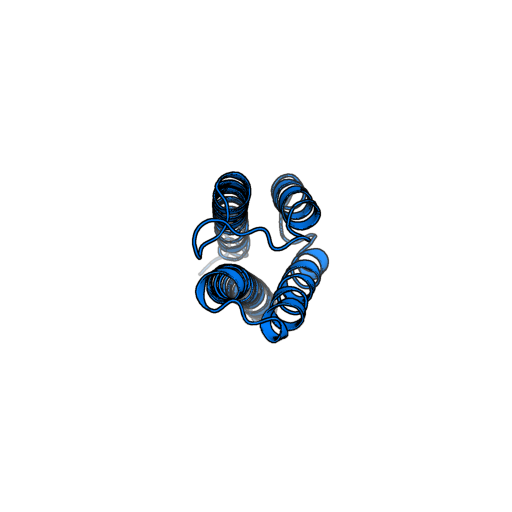4.75470 1.000 10.97471 121 LEU A C 1
ATOM 681 O O . LEU A 1 102 ? 16.57750 -1.90005 -15.10548 1.000 11.70066 121 LEU A O 1
ATOM 686 N N . ALA A 1 103 ? 17.55640 0.06061 -15.59876 1.000 10.75960 122 ALA A N 1
ATOM 687 C CA . ALA A 1 103 ? 16.95807 0.07217 -16.93764 1.000 11.31300 122 ALA A CA 1
ATOM 688 C C . ALA A 1 103 ? 17.56173 -0.98253 -17.86581 1.000 11.43584 122 ALA A C 1
ATOM 689 O O . ALA A 1 103 ? 16.84189 -1.56975 -18.67767 1.000 15.24821 122 ALA A O 1
ATOM 691 N N . GLN A 1 104 ? 18.86833 -1.22362 -17.79245 1.000 10.11273 123 GLN A N 1
ATOM 692 C CA . GLN A 1 104 ? 19.52329 -2.10627 -18.74993 1.000 10.51784 123 GLN A CA 1
ATOM 693 C C . GLN A 1 104 ? 19.67413 -3.52342 -18.21793 1.000 10.51341 123 GLN A C 1
ATOM 694 O O . GLN A 1 104 ? 19.93403 -3.74277 -17.02787 1.000 11.51551 123 GLN A O 1
ATOM 700 N N . LEU A 1 105 ? 19.56559 -4.48552 -19.13385 1.000 10.29748 124 LEU A N 1
ATOM 701 C CA . LEU A 1 105 ? 19.68764 -5.90919 -18.84355 1.000 10.59925 124 LEU A CA 1
ATOM 702 C C . LEU A 1 105 ? 21.09443 -6.33170 -19.23280 1.000 11.19574 124 LEU A C 1
ATOM 703 O O . LEU A 1 105 ? 21.40706 -6.43256 -20.42665 1.000 13.11125 124 LEU A O 1
ATOM 708 N N . GLN A 1 106 ? 21.94316 -6.57950 -18.23658 1.000 11.47097 125 GLN A N 1
ATOM 709 C CA . GLN A 1 106 ? 23.35947 -6.83132 -18.46651 1.000 12.12077 125 GLN A CA 1
ATOM 710 C C . GLN A 1 106 ? 23.72980 -8.17842 -17.87380 1.000 11.31401 125 GLN A C 1
ATOM 711 O O . GLN A 1 106 ? 23.48988 -8.42820 -16.68753 1.000 12.48217 125 GLN A O 1
ATOM 717 N N . CYS A 1 107 ? 24.31195 -9.04051 -18.69844 1.000 13.04511 126 CYS A N 1
ATOM 718 C CA . CYS A 1 107 ? 24.42696 -10.45552 -18.40328 1.000 13.72019 126 CYS A CA 1
ATOM 719 C C . CYS A 1 107 ? 25.88100 -10.87599 -18.51464 1.000 17.30524 126 CYS A C 1
ATOM 720 O O . CYS A 1 107 ? 26.66419 -10.27518 -19.25381 1.000 19.20377 126 CYS A O 1
ATOM 723 N N . ASN A 1 108 ? 26.24109 -11.92038 -17.77855 1.000 23.11096 127 ASN A N 1
ATOM 724 C CA . ASN A 1 108 ? 27.57716 -12.48627 -17.91574 1.000 31.00450 127 ASN A CA 1
ATOM 725 C C . ASN A 1 108 ? 27.47959 -13.94998 -17.53633 1.000 34.22015 127 ASN A C 1
ATOM 726 O O . ASN A 1 108 ? 27.00576 -14.27534 -16.44001 1.000 32.08892 127 ASN A O 1
ATOM 731 N N . ASN A 1 109 ? 27.90642 -14.81142 -18.46021 1.000 39.42007 128 ASN A N 1
ATOM 732 C CA . ASN A 1 109 ? 27.89313 -16.26168 -18.28892 1.000 43.63321 128 ASN A CA 1
ATOM 733 C C . ASN A 1 109 ? 26.50438 -16.77476 -17.90644 1.000 42.90866 128 ASN A C 1
ATOM 734 O O . ASN A 1 109 ? 26.33102 -17.51869 -16.93940 1.000 43.32829 128 ASN A O 1
ATOM 739 N N . SER A 1 110 ? 25.50287 -16.35801 -18.68229 1.000 42.04857 129 SER A N 1
ATOM 740 C CA . SER A 1 110 ? 24.12606 -16.83868 -18.53696 1.000 40.48310 129 SER A CA 1
ATOM 741 C C . SER A 1 110 ? 23.55546 -16.57625 -17.13720 1.000 36.52973 129 SER A C 1
ATOM 742 O O . SER A 1 110 ? 23.04861 -17.47576 -16.46626 1.000 38.64813 129 SER A O 1
ATOM 745 N N . GLY A 1 111 ? 23.66400 -15.31994 -16.70468 1.000 29.67063 130 GLY A N 1
ATOM 746 C CA . GLY A 1 111 ? 23.01757 -14.81036 -15.51059 1.000 23.32298 130 GLY A CA 1
ATOM 747 C C . GLY A 1 111 ? 23.25439 -13.31341 -15.48933 1.000 17.67496 130 GLY A C 1
ATOM 748 O O . GLY A 1 111 ? 23.98196 -12.81483 -16.34360 1.000 18.28890 130 GLY A O 1
ATOM 749 N N . PRO A 1 112 ? 22.67194 -12.55915 -14.54481 1.000 14.72846 131 PRO A N 1
ATOM 750 C CA . PRO A 1 112 ? 22.99530 -11.12557 -14.47143 1.000 12.55547 131 PRO A CA 1
ATOM 751 C C . PRO A 1 112 ? 24.48225 -10.95304 -14.20676 1.000 11.82460 131 PRO A C 1
ATOM 752 O O . PRO A 1 112 ? 25.09272 -11.75640 -13.49890 1.000 13.60845 131 PRO A O 1
ATOM 756 N N . ASP A 1 113 ? 25.07673 -9.91138 -14.78775 1.000 11.30463 132 ASP A N 1
ATOM 757 C CA . ASP A 1 113 ? 26.48520 -9.69432 -14.47282 1.000 12.02874 132 ASP A CA 1
ATOM 758 C C . ASP A 1 113 ? 26.63649 -9.25490 -13.01061 1.000 11.23930 132 ASP A C 1
ATOM 759 O O . ASP A 1 113 ? 25.65575 -9.01577 -12.30432 1.000 11.98356 132 ASP A O 1
ATOM 764 N N . ALA A 1 114 ? 27.88251 -9.16940 -12.54528 1.000 13.59206 133 ALA A N 1
ATOM 765 C CA . ALA A 1 114 ? 28.12367 -8.94448 -11.12011 1.000 14.45676 133 ALA A CA 1
ATOM 766 C C . ALA A 1 114 ? 27.46517 -7.66077 -10.62972 1.000 13.35218 133 ALA A C 1
ATOM 767 O O . ALA A 1 114 ? 26.79687 -7.65059 -9.58603 1.000 13.28786 133 ALA A O 1
ATOM 769 N N . ALA A 1 115 ? 27.64559 -6.55892 -11.36071 1.000 12.74841 134 ALA A N 1
ATOM 770 C CA . ALA A 1 115 ? 27.05343 -5.29936 -10.92152 1.000 11.89040 134 ALA A CA 1
ATOM 771 C C . ALA A 1 115 ? 25.53025 -5.36632 -10.95032 1.000 10.63544 134 ALA A C 1
ATOM 772 O O . ALA A 1 115 ? 24.86492 -4.84399 -10.04938 1.000 11.92161 134 ALA A O 1
ATOM 774 N N . ALA A 1 116 ? 24.95802 -6.03448 -11.95766 1.000 11.43354 135 ALA A N 1
ATOM 775 C CA . ALA A 1 116 ? 23.50314 -6.15594 -12.04673 1.000 11.59182 135 ALA A CA 1
ATOM 776 C C . ALA A 1 116 ? 22.95158 -6.98821 -10.89805 1.000 10.79028 135 ALA A C 1
ATOM 777 O O . ALA A 1 116 ? 21.91041 -6.64679 -10.32160 1.000 10.50328 135 ALA A O 1
ATOM 779 N N . ALA A 1 117 ? 23.62977 -8.08642 -10.55472 1.000 10.19125 136 ALA A N 1
ATOM 780 C CA . ALA A 1 117 ? 23.19578 -8.90333 -9.42678 1.000 11.47024 136 ALA A CA 1
ATOM 781 C C . ALA A 1 117 ? 23.18725 -8.09398 -8.13842 1.000 10.61925 136 ALA A C 1
ATOM 782 O O . ALA A 1 117 ? 22.27022 -8.22902 -7.32537 1.000 10.75665 136 ALA A O 1
ATOM 784 N N . ALA A 1 118 ? 24.20684 -7.25384 -7.93101 1.000 10.87573 137 ALA A N 1
ATOM 785 C CA . ALA A 1 118 ? 24.24320 -6.39747 -6.74861 1.000 11.01729 137 ALA A CA 1
ATOM 786 C C . ALA A 1 118 ? 23.11909 -5.36619 -6.77759 1.000 10.02102 137 ALA A C 1
ATOM 787 O O . ALA A 1 118 ? 22.47574 -5.11279 -5.75050 1.000 10.57325 137 ALA A O 1
ATOM 789 N N . ARG A 1 119 ? 22.83365 -4.77994 -7.94687 1.000 10.26547 138 ARG A N 1
ATOM 790 C CA . ARG A 1 119 ? 21.70291 -3.85571 -8.04095 1.000 10.51838 138 ARG A CA 1
ATOM 791 C C . ARG A 1 119 ? 20.38688 -4.55134 -7.71536 1.000 9.46793 138 ARG A C 1
ATOM 792 O O . ARG A 1 119 ? 19.54415 -3.99950 -6.99806 1.000 9.92735 138 ARG A O 1
ATOM 800 N N . LEU A 1 120 ? 20.19140 -5.76897 -8.22439 1.000 9.59950 139 LEU A N 1
ATOM 801 C CA . LEU A 1 120 ? 18.96271 -6.50016 -7.92334 1.000 9.33863 139 LEU A CA 1
ATOM 802 C C . LEU A 1 120 ? 18.84490 -6.78932 -6.43295 1.000 8.86510 139 LEU A C 1
ATOM 803 O O . LEU A 1 120 ? 17.75676 -6.68190 -5.85366 1.000 10.00406 139 LEU A O 1
ATOM 808 N N . GLU A 1 121 ? 19.96574 -7.12131 -5.79026 1.000 9.42752 140 GLU A N 1
ATOM 809 C CA . GLU A 1 121 ? 19.95405 -7.39671 -4.35592 1.000 9.77630 140 GLU A CA 1
ATOM 810 C C . GLU A 1 121 ? 19.59797 -6.14730 -3.55786 1.000 9.57590 140 GLU A C 1
ATOM 811 O O . GLU A 1 121 ? 18.78334 -6.20316 -2.63110 1.000 10.17602 140 GLU A O 1
ATOM 817 N N . ALA A 1 122 ? 20.15466 -5.00007 -3.92696 1.000 9.46761 141 ALA A N 1
ATOM 818 C CA . ALA A 1 122 ? 19.84344 -3.77279 -3.20728 1.000 10.00451 141 ALA A CA 1
ATOM 819 C C . ALA A 1 122 ? 18.39038 -3.37977 -3.42355 1.000 9.47947 141 ALA A C 1
ATOM 820 O O . ALA A 1 122 ? 17.71908 -2.92947 -2.49313 1.000 10.12093 141 ALA A O 1
ATOM 822 N N . PHE A 1 123 ? 17.87608 -3.58621 -4.63556 1.000 8.89422 142 PHE A N 1
ATOM 823 C CA . PHE A 1 123 ? 16.48692 -3.26909 -4.93717 1.000 10.41973 142 PHE A CA 1
ATOM 824 C C . PHE A 1 123 ? 15.53699 -4.16629 -4.15380 1.000 9.01706 142 PHE A C 1
ATOM 825 O O . PHE A 1 123 ? 14.55654 -3.68831 -3.56853 1.000 9.98224 142 PHE A O 1
ATOM 833 N N . ALA A 1 124 ? 15.81065 -5.47174 -4.11945 1.000 9.61235 143 ALA A N 1
ATOM 834 C CA . ALA A 1 124 ? 14.95124 -6.37044 -3.35158 1.000 10.32480 143 ALA A CA 1
ATOM 835 C C . ALA A 1 124 ? 14.93299 -5.98632 -1.87366 1.000 9.07992 143 ALA A C 1
ATOM 836 O O . ALA A 1 124 ? 13.87517 -6.00548 -1.23177 1.000 10.16747 143 ALA A O 1
ATOM 838 N N . SER A 1 125 ? 16.08804 -5.60032 -1.32714 1.000 9.66150 144 SER A N 1
ATOM 839 C CA . SER A 1 125 ? 16.14543 -5.16598 0.06163 1.000 11.37067 144 SER A CA 1
ATOM 840 C C . SER A 1 125 ? 15.35939 -3.87830 0.27270 1.000 10.75772 144 SER A C 1
ATOM 841 O O . SER A 1 125 ? 14.61243 -3.75226 1.25722 1.000 11.02269 144 SER A O 1
ATOM 844 N N . ALA A 1 126 ? 15.50135 -2.91190 -0.63830 1.000 10.62153 145 ALA A N 1
ATOM 845 C CA . ALA A 1 126 ? 14.75747 -1.66506 -0.51221 1.000 10.72025 145 ALA A CA 1
ATOM 846 C C . ALA A 1 126 ? 13.26100 -1.91763 -0.60470 1.000 9.98849 145 ALA A C 1
ATOM 847 O O . ALA A 1 126 ? 12.47469 -1.28228 0.10959 1.000 10.76147 145 ALA A O 1
ATOM 849 N N . ASN A 1 127 ? 12.84558 -2.86317 -1.45389 1.000 9.07361 146 ASN A N 1
ATOM 850 C CA . ASN A 1 127 ? 11.42546 -3.17562 -1.54408 1.000 9.50232 146 ASN A CA 1
ATOM 851 C C . ASN A 1 127 ? 10.90750 -3.76638 -0.23920 1.000 9.65002 146 ASN A C 1
ATOM 852 O O . ASN A 1 127 ? 9.83546 -3.38158 0.24630 1.000 9.48308 146 ASN A O 1
ATOM 857 N N A THR A 1 128 ? 11.64862 -4.72613 0.32679 0.569 9.76368 147 THR A N 1
ATOM 858 N N B THR A 1 128 ? 11.64436 -4.69897 0.35465 0.431 10.05397 147 THR A N 1
ATOM 859 C CA A THR A 1 128 ? 11.27550 -5.32339 1.61025 0.569 10.53155 147 THR A CA 1
ATOM 860 C CA B THR A 1 128 ? 11.12502 -5.28887 1.58272 0.431 11.16599 147 THR A CA 1
ATOM 861 C C A THR A 1 128 ? 11.12103 -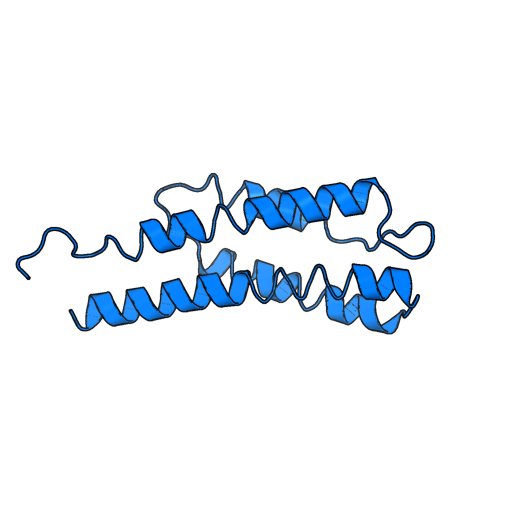4.25584 2.68405 0.569 10.17418 147 THR A C 1
ATOM 862 C C B THR A 1 128 ? 11.15040 -4.30483 2.75401 0.431 11.19344 147 THR A C 1
ATOM 863 O O A THR A 1 128 ? 10.13548 -4.24151 3.43106 0.569 9.25324 147 THR A O 1
ATOM 864 O O B THR A 1 128 ? 10.28526 -4.38549 3.63265 0.431 11.89290 147 THR A O 1
ATOM 871 N N . GLU A 1 129 ? 12.08816 -3.34654 2.77418 1.000 10.58062 148 GLU A N 1
ATOM 872 C CA . GLU A 1 129 ? 12.02024 -2.30102 3.79472 1.000 11.42257 148 GLU A CA 1
ATOM 873 C C . GLU A 1 129 ? 10.78683 -1.43785 3.60724 1.000 10.42779 148 GLU A C 1
ATOM 874 O O . GLU A 1 129 ? 10.10559 -1.08517 4.57891 1.000 10.44883 148 GLU A O 1
ATOM 880 N N A MET A 1 130 ? 10.47055 -1.10508 2.35947 0.442 10.44694 149 MET A N 1
ATOM 881 N N B MET A 1 130 ? 10.46862 -1.10439 2.35421 0.558 10.30325 149 MET A N 1
ATOM 882 C CA A MET A 1 130 ? 9.29140 -0.30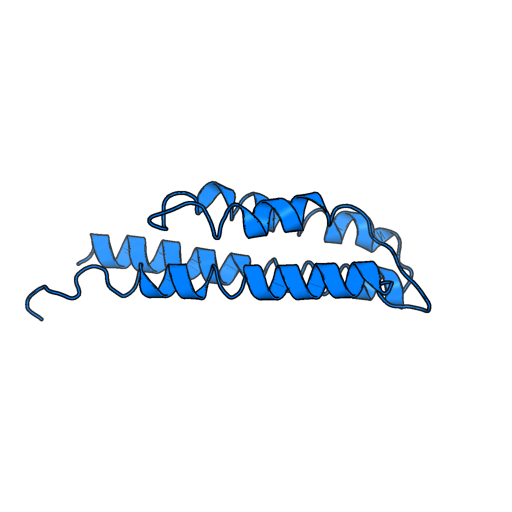056 2.07857 0.442 11.00777 149 MET A CA 1
ATOM 883 C CA B MET A 1 130 ? 9.28401 -0.30446 2.06715 0.558 10.92117 149 MET A CA 1
ATOM 884 C C A MET A 1 130 ? 8.01558 -1.06229 2.42372 0.442 10.31282 149 MET A C 1
ATOM 885 C C B MET A 1 130 ? 8.01190 -1.06382 2.42027 0.558 10.13002 149 MET A C 1
ATOM 886 O O A MET A 1 130 ? 7.10149 -0.50261 3.03675 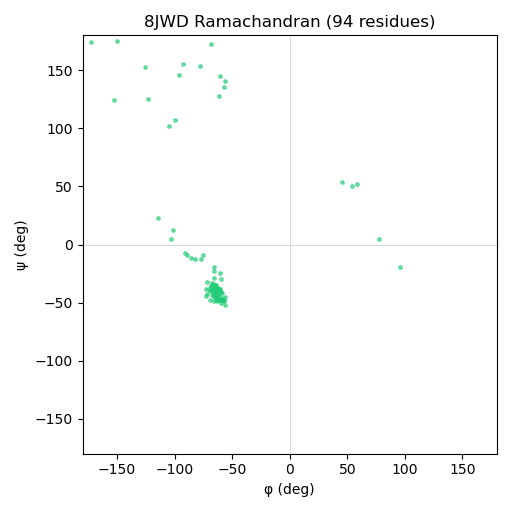0.442 10.99084 149 MET A O 1
ATOM 887 O O B MET A 1 130 ? 7.10250 -0.50811 3.04389 0.558 10.88196 149 MET A O 1
ATOM 896 N N . VAL A 1 131 ? 7.94312 -2.34482 2.06268 1.000 9.83863 150 VAL A N 1
ATOM 897 C CA . VAL A 1 131 ? 6.75331 -3.13849 2.37112 1.000 12.41776 150 VAL A CA 1
ATOM 898 C C . VAL A 1 131 ? 6.54161 -3.23864 3.87881 1.000 9.94001 150 VAL A C 1
ATOM 899 O O . VAL A 1 131 ? 5.43340 -3.04154 4.37963 1.000 10.47183 150 VAL A O 1
ATOM 903 N N . GLN A 1 132 ? 7.60359 -3.53585 4.62785 1.000 9.70323 151 GLN A N 1
ATOM 904 C 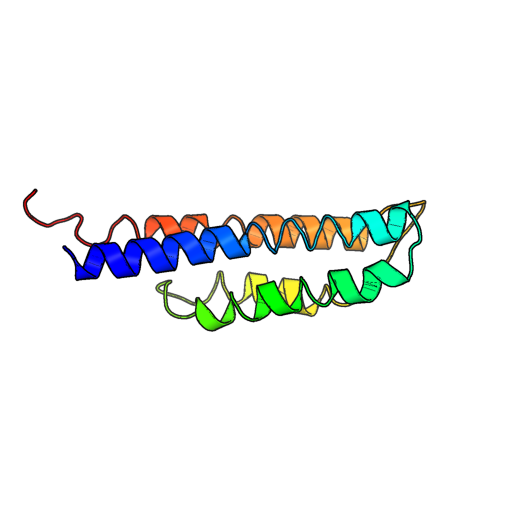CA . GLN A 1 132 ? 7.46131 -3.69697 6.06764 1.000 10.88440 151 GLN A CA 1
ATOM 905 C C . GLN A 1 132 ? 7.13715 -2.37271 6.74701 1.000 10.14468 151 GLN A C 1
ATOM 906 O O . GLN A 1 132 ? 6.32072 -2.33710 7.66818 1.000 10.87028 151 GLN A O 1
ATOM 912 N N . ALA A 1 133 ? 7.69782 -1.26244 6.26001 1.000 9.85565 152 ALA A N 1
ATOM 913 C CA . ALA A 1 133 ? 7.32745 0.04454 6.79467 1.000 10.06386 152 ALA A CA 1
ATOM 914 C C . ALA A 1 133 ? 5.87007 0.36355 6.50017 1.000 9.48319 152 ALA A C 1
ATOM 915 O O . ALA A 1 133 ? 5.15694 0.87032 7.37187 1.000 10.76572 152 ALA A O 1
ATOM 917 N N . THR A 1 134 ? 5.40259 0.03731 5.28863 1.000 10.84636 153 THR A N 1
ATOM 918 C CA . THR A 1 134 ? 3.99709 0.21544 4.92660 1.000 11.88054 153 THR A CA 1
ATOM 919 C C . THR A 1 134 ? 3.092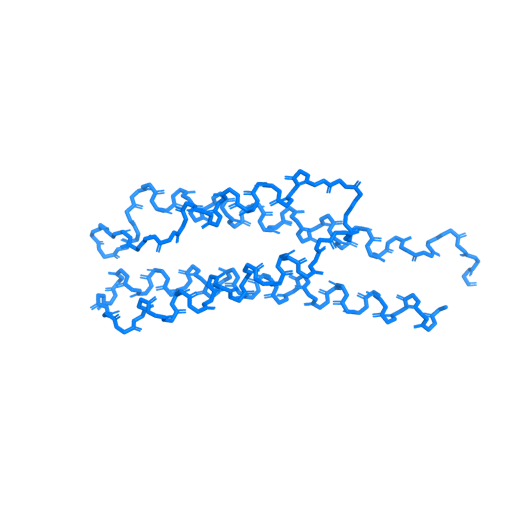46 -0.58312 5.84596 1.000 10.33113 153 THR A C 1
ATOM 920 O O . THR A 1 134 ? 2.09809 -0.06302 6.37065 1.000 10.67141 153 THR A O 1
ATOM 924 N N . ARG A 1 135 ? 3.39163 -1.86669 6.01579 1.000 10.11418 154 ARG A N 1
ATOM 925 C CA . ARG A 1 135 ? 2.51000 -2.69476 6.82188 1.000 10.93826 154 ARG A CA 1
ATOM 926 C C . ARG A 1 135 ? 2.53084 -2.25673 8.28058 1.000 10.12318 154 ARG A C 1
ATOM 927 O O . ARG A 1 135 ? 1.50097 -2.30778 8.95841 1.000 10.83832 154 ARG A O 1
ATOM 935 N N . THR A 1 136 ? 3.67556 -1.77935 8.77262 1.000 9.88183 155 THR A N 1
ATOM 936 C CA . THR A 1 136 ? 3.71521 -1.22427 10.12308 1.000 10.15713 155 THR A CA 1
ATOM 937 C C . THR A 1 136 ? 2.74304 -0.05342 10.25711 1.000 9.01955 155 THR A C 1
ATOM 938 O O . THR A 1 136 ? 1.95140 0.01645 11.20887 1.000 11.21861 155 THR A O 1
ATOM 942 N N . VAL A 1 137 ? 2.77535 0.87680 9.30376 1.000 10.30774 156 VAL A N 1
ATOM 943 C CA . VAL A 1 137 ? 1.88617 2.03400 9.37439 1.000 10.65727 156 VAL A CA 1
ATOM 944 C C . VAL A 1 137 ? 0.42818 1.60285 9.26023 1.000 9.90793 156 VAL A C 1
ATOM 945 O O . VAL A 1 137 ? -0.42089 1.98739 10.07573 1.000 11.19910 156 VAL A O 1
ATOM 949 N N A VAL A 1 138 ? 0.12892 0.78915 8.24746 0.520 9.91510 157 VAL A N 1
ATOM 950 N N B VAL A 1 138 ? 0.10332 0.78213 8.25862 0.480 9.63080 157 VAL A N 1
ATOM 951 C CA A VAL A 1 138 ? -1.25094 0.43784 7.93634 0.520 10.29636 157 VAL A CA 1
ATOM 952 C CA B VAL A 1 138 ? -1.31084 0.52371 7.99364 0.480 9.84852 157 VAL A CA 1
ATOM 953 C C A VAL A 1 138 ? -1.89877 -0.27459 9.11518 0.520 10.24970 157 VAL A C 1
ATOM 954 C C B VAL A 1 138 ? -1.94367 -0.30505 9.10947 0.480 9.75397 157 VAL A C 1
ATOM 955 O O A VAL A 1 138 ? -3.02354 0.04625 9.52107 0.520 11.53466 157 VAL A O 1
ATOM 956 O O B VAL A 1 138 ? -3.10927 -0.09153 9.46961 0.480 9.70658 157 VAL A O 1
ATOM 963 N N . PHE A 1 139 ? -1.20262 -1.25860 9.67551 1.000 9.91222 158 PHE A N 1
ATOM 964 C CA . PHE A 1 139 ? -1.77449 -2.08474 10.73373 1.000 11.11339 158 PHE A CA 1
ATOM 965 C C . PHE A 1 139 ? -1.76793 -1.41764 12.10293 1.000 10.87352 158 PHE A C 1
ATOM 966 O O . PHE A 1 139 ? -2.37921 -1.95036 13.03809 1.000 12.58606 158 PHE A O 1
ATOM 974 N N . SER A 1 140 ? -1.13156 -0.25643 12.23821 1.000 10.23762 159 SER A N 1
ATOM 975 C CA . SER A 1 140 ? -1.26310 0.52952 13.45532 1.000 11.31759 159 SER A CA 1
ATOM 976 C C . SER A 1 140 ? -2.41232 1.52864 13.39417 1.000 10.94663 159 SER A C 1
ATOM 977 O O . SER A 1 140 ? -2.74442 2.12597 14.42529 1.000 12.43312 159 SER A O 1
ATOM 980 N N . ARG A 1 141 ? -3.05806 1.69535 12.23772 1.000 11.27041 160 ARG A N 1
ATOM 981 C CA . ARG A 1 141 ? -4.22144 2.57940 12.15851 1.000 11.54594 160 ARG A CA 1
ATOM 982 C C . ARG A 1 141 ? -5.32789 2.07963 13.08607 1.000 12.54917 160 ARG A C 1
ATOM 983 O O . ARG A 1 141 ? -5.71139 0.90536 13.04289 1.000 13.15246 160 ARG A O 1
ATOM 991 N N . GLY A 1 142 ? -5.83288 2.97466 13.93626 1.000 13.38686 161 GLY A N 1
ATOM 992 C CA . GLY A 1 142 ? -6.88802 2.63599 14.87299 1.000 14.15139 161 GLY A CA 1
ATOM 993 C C . GLY A 1 142 ? -6.44418 1.86911 16.09807 1.000 13.88750 161 GLY A C 1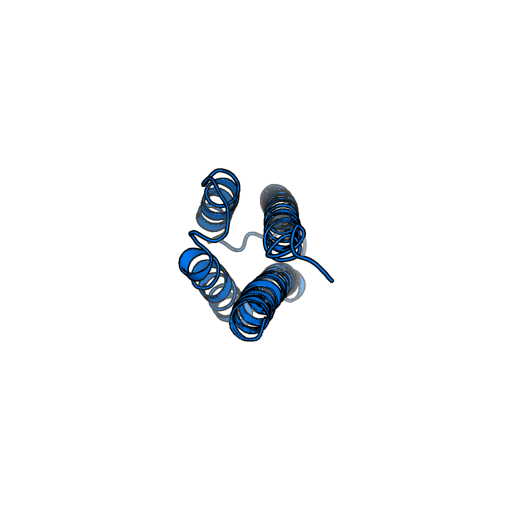
ATOM 994 O O . GLY A 1 142 ? -7.29862 1.48671 16.90252 1.000 15.14979 161 GLY A O 1
ATOM 995 N N . GLN A 1 143 ? -5.13886 1.65296 16.28690 1.000 12.43435 162 GLN A N 1
ATOM 996 C CA . GLN A 1 143 ? -4.68198 0.76258 17.35794 1.000 11.79430 162 GLN A CA 1
ATOM 997 C C . GLN A 1 143 ? -4.98877 1.27320 18.76266 1.000 11.52488 162 GLN A C 1
ATOM 998 O O . GLN A 1 143 ? -4.99865 0.46924 19.69750 1.000 12.45007 162 GLN A O 1
ATOM 1004 N N . GLN A 1 144 ? -5.19093 2.57386 18.94169 1.000 12.85650 163 GLN A N 1
ATOM 1005 C CA . GLN A 1 144 ? -5.45692 3.10800 20.27348 1.000 13.57864 163 GLN A CA 1
ATOM 1006 C C . GLN A 1 144 ? -6.92496 3.03895 20.66209 1.000 15.93671 163 GLN A C 1
ATOM 1007 O O . GLN A 1 144 ? -7.25261 3.26046 21.83748 1.000 17.37354 163 GLN A O 1
ATOM 1013 N N . LEU A 1 145 ? -7.81118 2.75189 19.71507 1.000 17.48090 164 LEU A N 1
ATOM 1014 C CA . LEU A 1 145 ? -9.24161 2.87132 19.94901 1.000 20.40949 164 LEU A CA 1
ATOM 1015 C C . LEU A 1 145 ? -9.76540 1.68934 20.74924 1.000 22.71254 164 LEU A C 1
ATOM 1016 O O . LEU A 1 145 ? -9.20167 0.59653 20.72633 1.000 20.55735 164 LEU A O 1
ATOM 1021 N N . GLN A 1 146 ? -10.86244 1.92500 21.46546 1.000 27.55554 165 GLN A N 1
ATOM 1022 C CA . GLN A 1 146 ? -11.48750 0.86257 22.24047 1.000 33.70842 165 GLN A CA 1
ATOM 1023 C C . GLN A 1 146 ? -11.85296 -0.30585 21.33265 1.000 32.89076 165 GLN A C 1
ATOM 1024 O O . GLN A 1 146 ? -12.38677 -0.12083 20.23539 1.000 32.37259 165 GLN A O 1
ATOM 1030 N N . ARG A 1 147 ? -11.54810 -1.51533 21.79001 1.000 32.50929 166 ARG A N 1
ATOM 1031 C CA . ARG A 1 147 ? -11.75078 -2.71102 20.97754 1.000 32.97786 166 ARG 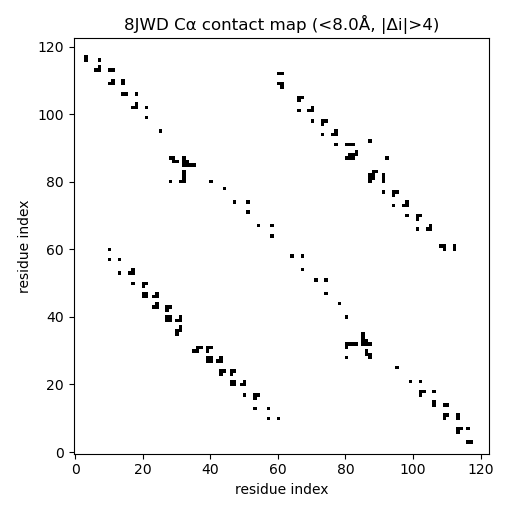A CA 1
ATOM 1032 C C . ARG A 1 147 ? -13.15149 -3.29170 21.14963 1.000 33.46161 166 ARG A C 1
ATOM 1033 O O . ARG A 1 147 ? -13.76387 -3.16677 22.21127 1.000 34.86738 166 ARG A O 1
#